Protein AF-A0A9J6B4T8-F1 (afdb_monomer_lite)

Foldseek 3Di:
DDDDADADPVRHGDPPGVVVVVVVVQVCCCPVPVDHDDDDDDDDDFDWDWDQDPNDTDIDGQDQDAWQDPVVCVSCVVVVVVVCVVCVVVVHDDPDDIDHHD

Structure (mmCIF, N/CA/C/O backbone):
data_AF-A0A9J6B4T8-F1
#
_entry.id   AF-A0A9J6B4T8-F1
#
loop_
_atom_site.group_PDB
_atom_site.id
_atom_site.type_symbol
_atom_site.label_atom_id
_atom_site.label_alt_id
_atom_site.label_comp_id
_atom_site.label_asym_id
_atom_site.label_entity_id
_atom_site.label_seq_id
_atom_site.pdbx_PDB_ins_code
_atom_site.Cartn_x
_atom_site.Cartn_y
_atom_site.Cartn_z
_atom_site.occupancy
_atom_site.B_iso_or_equiv
_atom_site.auth_seq_id
_atom_site.auth_comp_id
_atom_site.auth_asym_id
_atom_site.auth_atom_id
_atom_site.pdbx_PDB_model_num
ATOM 1 N N . MET A 1 1 ? 1.579 -14.903 6.608 1.00 81.06 1 MET A N 1
ATOM 2 C CA . MET A 1 1 ? 2.125 -13.654 7.186 1.00 81.06 1 MET A CA 1
ATOM 3 C C . MET A 1 1 ? 1.197 -13.199 8.303 1.00 81.06 1 MET A C 1
ATOM 5 O O . MET A 1 1 ? -0.005 -13.355 8.143 1.00 81.06 1 MET A O 1
ATOM 9 N N . VAL A 1 2 ? 1.726 -12.700 9.423 1.00 90.81 2 VAL A N 1
ATOM 10 C CA . VAL A 1 2 ? 0.925 -12.199 10.556 1.00 90.81 2 VAL A CA 1
ATOM 11 C C . VAL A 1 2 ? 1.366 -10.771 10.860 1.00 90.81 2 VAL A C 1
ATOM 13 O O . VAL A 1 2 ? 2.559 -10.523 11.007 1.00 90.81 2 VAL A O 1
ATOM 16 N N . LEU A 1 3 ? 0.413 -9.840 10.939 1.00 91.81 3 LEU A N 1
ATOM 17 C CA . LEU A 1 3 ? 0.674 -8.458 11.343 1.00 91.81 3 LEU A CA 1
ATOM 18 C C . LEU A 1 3 ? 0.670 -8.364 12.869 1.00 91.81 3 LEU A C 1
ATOM 20 O O . LEU A 1 3 ? -0.362 -8.615 13.498 1.00 91.81 3 LEU A O 1
ATOM 24 N N . THR A 1 4 ? 1.792 -7.959 13.455 1.00 92.69 4 THR A N 1
ATOM 25 C CA . THR A 1 4 ? 1.968 -7.851 14.909 1.00 92.69 4 THR A CA 1
ATOM 26 C C . THR A 1 4 ? 2.081 -6.401 15.359 1.00 92.69 4 THR A C 1
ATOM 28 O O . THR A 1 4 ? 2.298 -5.497 14.553 1.00 92.69 4 THR A O 1
ATOM 31 N N . ASP A 1 5 ? 1.940 -6.191 16.664 1.00 94.94 5 ASP A N 1
ATOM 32 C CA . ASP A 1 5 ? 2.189 -4.905 17.306 1.00 94.94 5 ASP A CA 1
ATOM 33 C C . ASP A 1 5 ? 3.564 -4.876 17.954 1.00 94.94 5 ASP A C 1
ATOM 35 O O . ASP A 1 5 ? 4.060 -5.893 18.439 1.00 94.94 5 ASP A O 1
ATOM 39 N N . MET A 1 6 ? 4.174 -3.693 17.974 1.00 95.56 6 MET A N 1
ATOM 40 C CA . MET A 1 6 ? 5.372 -3.459 18.769 1.00 95.56 6 MET A CA 1
ATOM 41 C C . MET A 1 6 ? 4.947 -3.236 20.215 1.00 95.56 6 MET A C 1
ATOM 43 O O . MET A 1 6 ? 4.186 -2.309 20.498 1.00 95.56 6 MET A O 1
ATOM 47 N N . LEU A 1 7 ? 5.421 -4.094 21.116 1.00 96.38 7 LEU A N 1
ATOM 48 C CA . LEU A 1 7 ? 5.072 -4.079 22.533 1.00 96.38 7 LEU A CA 1
ATOM 49 C C . LEU A 1 7 ? 6.289 -3.707 23.387 1.00 96.38 7 LEU A C 1
ATOM 51 O O . LEU A 1 7 ? 7.432 -3.952 23.005 1.00 96.38 7 LEU A O 1
ATOM 55 N N . THR A 1 8 ? 6.041 -3.131 24.556 1.00 96.69 8 THR A N 1
ATOM 56 C CA . THR A 1 8 ? 7.032 -3.000 25.627 1.00 96.69 8 THR A CA 1
ATOM 57 C C . THR A 1 8 ? 7.189 -4.324 26.375 1.00 96.69 8 THR A C 1
ATOM 59 O O . THR A 1 8 ? 6.348 -5.213 26.256 1.00 96.69 8 THR A O 1
ATOM 62 N N . GLU A 1 9 ? 8.212 -4.443 27.226 1.00 95.25 9 GLU A N 1
ATOM 63 C CA . GLU A 1 9 ? 8.429 -5.631 28.078 1.00 95.25 9 GLU A CA 1
ATOM 64 C C . GLU A 1 9 ? 7.208 -5.981 28.945 1.00 95.25 9 GLU A C 1
ATOM 66 O O . GLU A 1 9 ? 6.926 -7.143 29.209 1.00 95.25 9 GLU A O 1
ATOM 71 N N . SER A 1 10 ? 6.430 -4.968 29.335 1.00 94.50 10 SER A N 1
ATOM 72 C CA . SER A 1 10 ? 5.173 -5.128 30.076 1.00 94.50 10 SER A CA 1
ATOM 73 C C . SER A 1 10 ? 3.992 -5.647 29.240 1.00 94.50 10 SER A C 1
ATOM 75 O O . SER A 1 10 ? 2.878 -5.730 29.756 1.00 94.50 10 SER A O 1
ATOM 77 N N . GLY A 1 11 ? 4.189 -5.940 27.952 1.00 94.38 11 GLY A N 1
ATOM 78 C CA . GLY A 1 11 ? 3.152 -6.411 27.027 1.00 94.38 11 GLY A CA 1
ATOM 79 C C . GLY A 1 11 ? 2.196 -5.324 26.524 1.00 94.38 11 GLY A C 1
ATOM 80 O O . GLY A 1 11 ? 1.296 -5.613 25.740 1.00 94.38 11 GLY A O 1
ATOM 81 N N . LYS A 1 12 ? 2.375 -4.067 26.948 1.00 93.75 12 LYS A N 1
ATOM 82 C CA . LYS A 1 12 ? 1.596 -2.929 26.440 1.00 93.75 12 LYS A CA 1
ATOM 83 C C . LYS A 1 12 ? 2.103 -2.510 25.065 1.00 93.75 12 LYS A C 1
ATOM 85 O O . LYS A 1 12 ? 3.293 -2.624 24.789 1.00 93.75 12 LYS A O 1
ATOM 90 N N . ALA A 1 13 ? 1.220 -1.978 24.221 1.00 94.44 13 ALA A N 1
ATOM 91 C CA . ALA A 1 13 ? 1.641 -1.384 22.959 1.00 94.44 13 ALA A CA 1
ATOM 92 C C . ALA A 1 13 ? 2.676 -0.282 23.212 1.00 94.44 13 ALA A C 1
ATOM 94 O O . ALA A 1 13 ? 2.494 0.593 24.065 1.00 94.44 13 ALA A O 1
ATOM 95 N N . TRP A 1 14 ? 3.777 -0.340 22.472 1.00 95.75 14 TRP A N 1
ATOM 96 C CA . TRP A 1 14 ? 4.796 0.690 22.506 1.00 95.75 14 TRP A CA 1
ATOM 97 C C . TRP A 1 14 ? 4.199 2.004 22.005 1.00 95.75 14 TRP A C 1
ATOM 99 O O . TRP A 1 14 ? 3.482 2.026 21.006 1.00 95.75 14 TRP A O 1
ATOM 109 N N . GLN A 1 15 ? 4.507 3.112 22.680 1.00 92.12 15 GLN A N 1
ATOM 110 C CA . GLN A 1 15 ? 3.903 4.418 22.385 1.00 92.12 15 GLN A CA 1
ATOM 111 C C . GLN A 1 15 ? 4.155 4.920 20.952 1.00 92.12 15 GLN A C 1
ATOM 113 O O . GLN A 1 15 ? 3.416 5.771 20.470 1.00 92.12 15 GLN A O 1
ATOM 118 N N . TYR A 1 16 ? 5.165 4.369 20.270 1.00 93.44 16 TYR A N 1
ATOM 119 C CA . TYR A 1 16 ? 5.503 4.682 18.882 1.00 93.44 16 TYR A CA 1
ATOM 120 C C . TYR A 1 16 ? 5.106 3.576 17.894 1.00 93.44 16 TYR A C 1
ATOM 122 O O . TYR A 1 16 ? 5.534 3.610 16.745 1.00 93.44 16 TYR A O 1
ATOM 130 N N . CYS A 1 17 ? 4.301 2.589 18.305 1.00 96.69 17 CYS A N 1
ATOM 131 C CA . CYS A 1 17 ? 3.734 1.596 17.394 1.00 96.69 17 CYS A CA 1
ATOM 132 C C . CYS A 1 17 ? 2.738 2.276 16.436 1.00 96.69 17 CYS A C 1
ATOM 134 O O . CYS A 1 17 ? 1.645 2.640 16.879 1.00 96.69 17 CYS A O 1
ATOM 136 N N . PRO A 1 18 ? 3.040 2.420 15.128 1.00 96.38 18 PRO A N 1
ATOM 137 C CA . PRO A 1 18 ? 2.187 3.192 14.220 1.00 96.38 18 PRO A CA 1
ATOM 138 C C . PRO A 1 18 ? 0.765 2.624 14.118 1.00 96.38 18 PRO A C 1
ATOM 140 O O . PRO A 1 18 ? -0.210 3.368 14.043 1.00 96.38 18 PRO A O 1
ATOM 143 N N . ARG A 1 19 ? 0.634 1.292 14.195 1.00 96.12 19 ARG A N 1
ATOM 144 C CA . ARG A 1 19 ? -0.658 0.595 14.150 1.00 96.12 19 ARG A CA 1
ATOM 145 C C . ARG A 1 19 ? -1.511 0.843 15.396 1.00 96.12 19 ARG A C 1
ATOM 147 O O . ARG A 1 19 ? -2.737 0.868 15.306 1.00 96.12 19 ARG A O 1
ATOM 154 N N . ASP A 1 20 ? -0.886 0.985 16.562 1.00 95.88 20 ASP A N 1
ATOM 155 C CA . ASP A 1 20 ? -1.597 1.322 17.800 1.00 95.88 20 ASP A CA 1
ATOM 156 C C . ASP A 1 20 ? -2.015 2.797 17.810 1.00 95.88 20 ASP A C 1
ATOM 158 O O . ASP A 1 20 ? -3.145 3.120 18.170 1.00 95.88 20 ASP A O 1
ATOM 162 N N . VAL A 1 21 ? -1.148 3.684 17.311 1.00 95.12 21 VAL A N 1
ATOM 163 C CA . VAL A 1 21 ? -1.459 5.109 17.134 1.00 95.12 21 VAL A CA 1
ATOM 164 C C . VAL A 1 21 ? -2.688 5.293 16.235 1.00 95.12 21 VAL A C 1
ATOM 166 O O . VAL A 1 21 ? -3.640 5.956 16.641 1.00 95.12 21 VAL A O 1
ATOM 169 N N . LEU A 1 22 ? -2.727 4.645 15.065 1.00 95.81 22 LEU A N 1
ATOM 170 C CA . LEU A 1 22 ? -3.883 4.704 14.161 1.00 95.81 22 LEU A CA 1
ATOM 171 C C . LEU A 1 22 ? -5.176 4.203 14.827 1.00 95.81 22 LEU A C 1
ATOM 173 O O . LEU A 1 22 ? -6.234 4.813 14.663 1.00 95.81 22 LEU A O 1
ATOM 177 N N . ARG A 1 23 ? -5.101 3.120 15.611 1.00 95.38 23 ARG A N 1
ATOM 178 C CA . ARG A 1 23 ? -6.262 2.576 16.335 1.00 95.38 23 ARG A CA 1
ATOM 179 C C . ARG A 1 23 ? -6.787 3.524 17.403 1.00 95.38 23 ARG A C 1
ATOM 181 O O . ARG A 1 23 ? -8.000 3.670 17.515 1.00 95.38 23 ARG A O 1
ATOM 188 N N . LYS A 1 24 ? -5.905 4.196 18.146 1.00 95.44 24 LYS A N 1
ATOM 189 C CA . LYS A 1 24 ? -6.305 5.206 19.138 1.00 95.44 24 LYS A CA 1
ATOM 190 C C . LYS A 1 24 ? -7.084 6.343 18.487 1.00 95.44 24 LYS A C 1
ATOM 192 O O . LYS A 1 24 ? -8.169 6.667 18.954 1.00 95.44 24 LYS A O 1
ATOM 197 N N . PHE A 1 25 ? -6.576 6.895 17.387 1.00 95.94 25 PHE A N 1
ATOM 198 C CA . PHE A 1 25 ? -7.269 7.975 16.681 1.00 95.94 25 PHE A CA 1
ATOM 199 C C . PHE A 1 25 ? -8.578 7.518 16.039 1.00 95.94 25 PHE A C 1
ATOM 201 O O . PHE A 1 25 ? -9.566 8.241 16.111 1.00 95.94 25 PHE A O 1
ATOM 208 N N . SER A 1 26 ? -8.615 6.305 15.483 1.00 97.06 26 SER A N 1
ATOM 209 C CA . SER A 1 26 ? -9.856 5.732 14.944 1.00 97.06 26 SER A CA 1
ATOM 210 C C . SER A 1 26 ? -10.916 5.567 16.037 1.00 97.06 26 SER A C 1
ATOM 212 O O . SER A 1 26 ? -12.078 5.881 15.813 1.00 97.06 26 SER A O 1
ATOM 214 N N . LYS A 1 27 ? -10.506 5.146 17.241 1.00 97.38 27 LYS A N 1
ATOM 215 C CA . LYS A 1 27 ? -11.403 5.000 18.390 1.00 97.38 27 LYS A CA 1
ATOM 216 C C . LYS A 1 27 ? -11.915 6.342 18.917 1.00 97.38 27 LYS A C 1
ATOM 218 O O . LYS A 1 27 ? -13.088 6.442 19.235 1.00 97.38 27 LYS A O 1
ATOM 223 N N . ILE A 1 28 ? -11.064 7.368 18.973 1.00 98.00 28 ILE A N 1
ATOM 224 C CA . ILE A 1 28 ? -11.485 8.736 19.325 1.00 98.00 28 ILE A CA 1
ATOM 225 C C . ILE A 1 28 ? -12.521 9.247 18.315 1.00 98.00 28 ILE A C 1
ATOM 227 O O . ILE A 1 28 ? -13.552 9.783 18.706 1.00 98.00 28 ILE A O 1
ATOM 231 N N . LEU A 1 29 ? -12.272 9.042 17.017 1.00 98.19 29 LEU A N 1
ATOM 232 C CA . LEU A 1 29 ? -13.181 9.455 15.946 1.00 98.19 29 LEU A CA 1
ATOM 233 C C . LEU A 1 29 ? -14.566 8.792 16.071 1.00 98.19 29 LEU A C 1
ATOM 235 O O . LEU A 1 29 ? -15.590 9.447 15.877 1.00 98.19 29 LEU A O 1
ATOM 239 N N . GLU A 1 30 ? -14.597 7.512 16.432 1.00 98.12 30 GLU A N 1
ATOM 240 C CA . GLU A 1 30 ? -15.836 6.768 16.656 1.00 98.12 30 GLU A CA 1
ATOM 241 C C . GLU A 1 30 ? -16.533 7.187 17.962 1.00 98.12 30 GLU A C 1
ATOM 243 O O . GLU A 1 30 ? -17.697 7.584 17.930 1.00 98.12 30 GLU A O 1
ATOM 248 N N . ASP A 1 31 ? -15.827 7.148 19.096 1.00 98.31 31 ASP A N 1
ATOM 249 C CA . ASP A 1 31 ? -16.406 7.345 20.431 1.00 98.31 31 ASP A CA 1
ATOM 250 C C . ASP A 1 31 ? -16.878 8.796 20.655 1.00 98.31 31 ASP A C 1
ATOM 252 O O . ASP A 1 31 ? -17.913 9.022 21.284 1.00 98.31 31 ASP A O 1
ATOM 256 N N . GLU A 1 32 ? -16.130 9.788 20.159 1.00 98.38 32 GLU A N 1
ATOM 257 C CA . GLU A 1 32 ? -16.415 11.208 20.415 1.00 98.38 32 GLU A CA 1
ATOM 258 C C . GLU A 1 32 ? -17.241 11.867 19.304 1.00 98.38 32 GLU A C 1
ATOM 260 O O . GLU A 1 32 ? -17.970 12.825 19.569 1.00 98.38 32 GLU A O 1
ATOM 265 N N . PHE A 1 33 ? -17.152 11.364 18.067 1.00 98.00 33 PHE A N 1
ATOM 266 C CA . PHE A 1 33 ? -17.780 12.001 16.902 1.00 98.00 33 PHE A CA 1
ATOM 267 C C . PHE A 1 33 ? -18.761 11.096 16.149 1.00 98.00 33 PHE A C 1
ATOM 269 O O . PHE A 1 33 ? -19.475 11.589 15.276 1.00 98.00 33 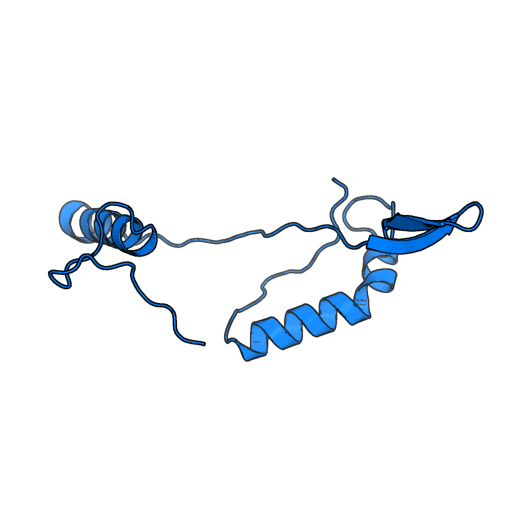PHE A O 1
ATOM 276 N N . GLY A 1 34 ? -18.831 9.798 16.463 1.00 98.12 34 GLY A N 1
ATOM 277 C CA . GLY A 1 34 ? -19.693 8.848 15.753 1.00 98.12 34 GLY A CA 1
ATOM 278 C C . GLY A 1 34 ? -19.304 8.658 14.283 1.00 98.12 34 GLY A C 1
ATOM 279 O O . GLY A 1 34 ? -20.169 8.376 13.453 1.00 98.12 34 GLY A O 1
ATOM 280 N N . LEU A 1 35 ? -18.027 8.864 13.939 1.00 98.06 35 LEU A N 1
ATOM 281 C CA . LEU A 1 35 ? -17.517 8.814 12.568 1.00 98.06 35 LEU A CA 1
ATOM 282 C C . LEU A 1 35 ? -16.595 7.607 12.352 1.00 98.06 35 LEU A C 1
ATOM 284 O O . LEU A 1 35 ? -15.863 7.188 13.243 1.00 98.06 35 LEU A O 1
ATOM 288 N N . VAL A 1 36 ? -16.585 7.092 11.120 1.00 96.81 36 VAL A N 1
ATOM 289 C CA . VAL A 1 36 ? -15.697 6.006 10.678 1.00 96.81 36 VAL A CA 1
ATOM 290 C C . VAL A 1 36 ? -14.822 6.508 9.536 1.00 96.81 36 VAL A C 1
ATOM 292 O O . VAL A 1 36 ? -15.321 7.066 8.557 1.00 96.81 36 VAL A O 1
ATOM 295 N N . MET A 1 37 ? -13.510 6.295 9.646 1.00 95.06 37 MET A N 1
ATOM 296 C CA . MET A 1 37 ? -12.557 6.655 8.598 1.00 95.06 37 MET A CA 1
ATOM 297 C C . MET A 1 37 ? -12.446 5.537 7.558 1.00 95.06 37 MET A C 1
ATOM 299 O O . MET A 1 37 ? -12.087 4.410 7.893 1.00 95.06 37 MET A O 1
ATOM 303 N N . ASN A 1 38 ? -12.684 5.874 6.290 1.00 95.44 38 ASN A N 1
ATOM 304 C CA . ASN A 1 38 ? -12.384 5.015 5.145 1.00 95.44 38 ASN A CA 1
ATOM 305 C C . ASN A 1 38 ? -11.143 5.550 4.426 1.00 95.44 38 ASN A C 1
ATOM 307 O O . ASN A 1 38 ? -10.972 6.764 4.320 1.00 95.44 38 ASN A O 1
ATOM 311 N N . VAL A 1 39 ? -10.285 4.654 3.938 1.00 94.12 39 VAL A N 1
ATOM 312 C CA . VAL A 1 39 ? -9.026 5.022 3.279 1.00 94.12 39 VAL A CA 1
ATOM 313 C C . VAL A 1 39 ? -8.947 4.336 1.920 1.00 94.12 39 VAL A C 1
ATOM 315 O O . VAL A 1 39 ? -8.922 3.110 1.854 1.00 94.12 39 VAL A O 1
ATOM 318 N N . GLY A 1 40 ? -8.881 5.138 0.857 1.00 94.69 40 GLY A N 1
ATOM 319 C CA . GLY A 1 40 ? -8.421 4.715 -0.465 1.00 94.69 40 GLY A CA 1
ATOM 320 C C . GLY A 1 40 ? -6.944 5.073 -0.615 1.00 94.69 40 GLY A C 1
ATOM 321 O O . GLY A 1 40 ? -6.541 6.170 -0.225 1.00 94.69 40 GLY A O 1
ATOM 322 N N . ILE A 1 41 ? -6.131 4.142 -1.113 1.00 94.56 41 ILE A N 1
ATOM 323 C CA . ILE A 1 41 ? -4.686 4.335 -1.275 1.00 94.56 41 ILE A CA 1
ATOM 324 C C . ILE A 1 41 ? -4.329 4.132 -2.741 1.00 94.56 41 ILE A C 1
ATOM 326 O O . ILE A 1 41 ? -4.599 3.074 -3.304 1.00 94.56 41 ILE A O 1
ATOM 330 N N . GLU A 1 42 ? -3.651 5.118 -3.315 1.00 94.56 42 GLU A N 1
ATOM 331 C CA . GLU A 1 42 ? -2.991 5.011 -4.612 1.00 94.56 42 GLU A CA 1
ATOM 332 C C . GLU A 1 42 ? -1.490 4.826 -4.370 1.00 94.56 42 GLU A C 1
ATOM 334 O O . GLU A 1 42 ? -0.841 5.659 -3.735 1.00 94.56 42 GLU A O 1
ATOM 339 N N . VAL A 1 43 ? -0.946 3.690 -4.813 1.00 92.62 43 VAL A N 1
ATOM 340 C CA . VAL A 1 43 ? 0.476 3.365 -4.653 1.00 92.62 43 VAL A CA 1
ATOM 341 C C . VAL A 1 43 ? 1.151 3.423 -6.012 1.00 92.62 43 VAL A C 1
ATOM 343 O O . VAL A 1 43 ? 0.926 2.566 -6.865 1.00 92.62 43 VAL A O 1
ATOM 346 N N . GLU A 1 44 ? 2.019 4.412 -6.188 1.00 92.06 44 GLU A N 1
ATOM 347 C CA . GLU A 1 44 ? 2.836 4.565 -7.387 1.00 92.06 44 GLU A CA 1
ATOM 348 C C . GLU A 1 44 ? 4.229 3.956 -7.187 1.00 92.06 44 GLU A C 1
ATOM 350 O O . GLU A 1 44 ? 4.820 4.026 -6.105 1.00 92.06 44 GLU A O 1
ATOM 355 N N . PHE A 1 45 ? 4.771 3.348 -8.241 1.00 91.25 45 PHE A N 1
ATOM 356 C CA . PHE A 1 45 ? 6.102 2.744 -8.237 1.00 91.25 45 PHE A CA 1
ATOM 357 C C . PHE A 1 45 ? 6.714 2.735 -9.642 1.00 91.25 45 PHE A C 1
ATOM 359 O O . PHE A 1 45 ? 6.017 2.855 -10.648 1.00 91.25 45 PHE A O 1
ATOM 366 N N . TYR A 1 46 ? 8.036 2.555 -9.711 1.00 90.50 46 TYR A N 1
ATOM 367 C CA . TYR A 1 46 ? 8.774 2.468 -10.970 1.00 90.50 46 TYR A CA 1
ATOM 368 C C . TYR A 1 46 ? 9.117 1.024 -11.326 1.00 90.50 46 TYR A C 1
ATOM 370 O O . TYR A 1 46 ? 9.561 0.250 -10.478 1.00 90.50 46 TYR A O 1
ATOM 378 N N . LEU A 1 47 ? 9.008 0.698 -12.614 1.00 91.12 47 LEU A N 1
ATOM 379 C CA . LEU A 1 47 ? 9.529 -0.541 -13.181 1.00 91.12 47 LEU A CA 1
ATOM 380 C C . LEU A 1 47 ? 10.813 -0.252 -13.968 1.00 91.12 47 LEU A C 1
ATOM 382 O O . LEU A 1 47 ? 10.825 0.523 -14.931 1.00 91.12 47 LEU A O 1
ATOM 386 N N . PHE A 1 48 ? 11.898 -0.909 -13.560 1.00 91.88 48 PHE A N 1
ATOM 387 C CA . PHE A 1 48 ? 13.199 -0.849 -14.220 1.00 91.88 48 PHE A CA 1
ATOM 388 C C . PHE A 1 48 ? 13.560 -2.204 -14.816 1.00 91.88 48 PHE A C 1
ATOM 390 O O . PHE A 1 48 ? 13.218 -3.253 -14.274 1.00 91.88 48 PHE A O 1
ATOM 397 N N . LYS A 1 49 ? 14.315 -2.172 -15.911 1.00 91.62 49 LYS A N 1
ATOM 398 C CA . LYS A 1 49 ? 14.992 -3.336 -16.477 1.00 91.62 49 LYS A CA 1
ATOM 399 C C . LYS A 1 49 ? 16.498 -3.132 -16.434 1.00 91.62 49 LYS A C 1
ATOM 401 O O . LYS A 1 49 ? 16.990 -2.017 -16.634 1.00 91.62 49 LYS A O 1
ATOM 406 N N . SER A 1 50 ? 17.211 -4.222 -16.185 1.00 93.06 50 SER A N 1
ATOM 407 C CA . SER A 1 50 ? 18.661 -4.252 -16.327 1.00 93.06 50 SER A CA 1
ATOM 408 C C . SER A 1 50 ? 19.031 -4.142 -17.809 1.00 93.06 50 SER A C 1
ATOM 410 O O . SER A 1 50 ? 18.411 -4.775 -18.668 1.00 93.06 50 SER A O 1
ATOM 412 N N . VAL A 1 51 ? 20.013 -3.296 -18.116 1.00 93.19 51 VAL A N 1
ATOM 413 C CA . VAL A 1 51 ? 20.560 -3.087 -19.457 1.00 93.19 51 VAL A CA 1
ATOM 414 C C . VAL A 1 51 ? 22.085 -3.018 -19.401 1.00 93.19 51 VAL A C 1
ATOM 416 O O . VAL A 1 51 ? 22.673 -2.362 -18.541 1.00 93.19 51 VAL A O 1
ATOM 419 N N . LEU A 1 52 ? 22.740 -3.671 -20.357 1.00 94.50 52 LEU A N 1
ATOM 420 C CA . LEU A 1 52 ? 24.184 -3.567 -20.559 1.00 94.50 52 LEU A CA 1
ATOM 421 C C . LEU A 1 52 ? 24.501 -2.301 -21.357 1.00 94.50 52 LEU A C 1
ATOM 423 O O . LEU A 1 52 ? 24.095 -2.172 -22.512 1.00 94.50 52 LEU A O 1
ATOM 427 N N . LYS A 1 53 ? 25.250 -1.379 -20.750 1.00 90.69 53 LYS A N 1
ATOM 428 C CA . LYS A 1 53 ? 25.751 -0.162 -21.392 1.00 90.69 53 LYS A CA 1
ATOM 429 C C . LYS A 1 53 ? 27.257 -0.063 -21.171 1.00 90.69 53 LYS A C 1
ATOM 431 O O . LYS A 1 53 ? 27.717 -0.137 -20.037 1.00 90.69 53 LYS A O 1
ATOM 436 N N . ASP A 1 54 ? 28.021 0.057 -22.255 1.00 90.88 54 ASP A N 1
ATOM 437 C CA . ASP A 1 54 ? 29.492 0.132 -22.227 1.00 90.88 54 ASP A CA 1
ATOM 438 C C . ASP A 1 54 ? 30.150 -1.028 -21.445 1.00 90.88 54 ASP A C 1
ATOM 440 O O . ASP A 1 54 ? 31.136 -0.856 -20.733 1.00 90.88 54 ASP A O 1
ATOM 444 N N . GLY A 1 55 ? 29.563 -2.229 -21.540 1.00 92.25 55 GLY A N 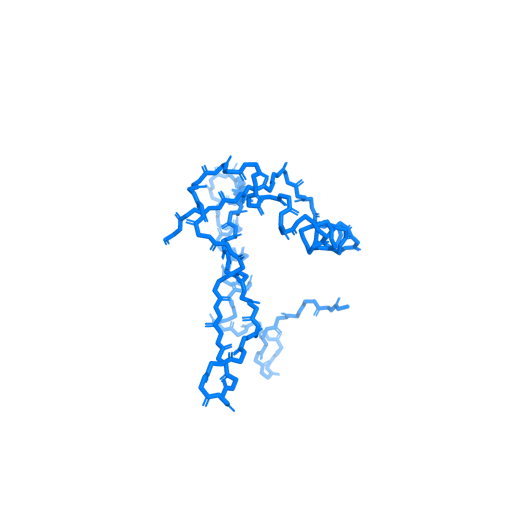1
ATOM 445 C CA . GLY A 1 55 ? 30.029 -3.429 -20.834 1.00 92.25 55 GLY A CA 1
ATOM 446 C C . GLY A 1 55 ? 29.697 -3.474 -19.337 1.00 92.25 55 GLY A C 1
ATOM 447 O O . GLY A 1 55 ? 30.083 -4.429 -18.666 1.00 92.25 55 GLY A O 1
ATOM 448 N N . LYS A 1 56 ? 28.967 -2.484 -18.808 1.00 93.88 56 LYS A N 1
ATOM 449 C CA . LYS A 1 56 ? 28.519 -2.428 -17.414 1.00 93.88 56 LYS A CA 1
ATOM 450 C C . LYS A 1 56 ? 27.002 -2.568 -17.319 1.00 93.88 56 LYS A C 1
ATOM 452 O O . LYS A 1 56 ? 26.255 -1.986 -18.104 1.00 93.88 56 LYS A O 1
ATOM 457 N N . GLU A 1 57 ? 26.547 -3.329 -16.332 1.00 94.75 57 GLU A N 1
ATOM 458 C CA . GLU A 1 57 ? 25.129 -3.418 -16.001 1.00 94.75 57 GLU A CA 1
ATOM 459 C C . GLU A 1 57 ? 24.626 -2.086 -15.422 1.00 94.75 57 GLU A C 1
ATOM 461 O O . GLU A 1 57 ? 25.239 -1.494 -14.528 1.00 94.75 57 GLU A O 1
ATOM 466 N N . THR A 1 58 ? 23.517 -1.595 -15.964 1.00 94.19 58 THR A N 1
ATOM 467 C CA . THR A 1 58 ? 22.849 -0.353 -15.561 1.00 94.19 58 THR A CA 1
ATOM 468 C C . THR A 1 58 ? 21.336 -0.553 -15.568 1.00 94.19 58 THR A C 1
ATOM 470 O O . THR A 1 58 ? 20.840 -1.525 -16.129 1.00 94.19 58 THR A O 1
ATOM 473 N N . TRP A 1 59 ? 20.586 0.359 -14.952 1.00 93.81 59 TRP A N 1
ATOM 474 C CA . TRP A 1 59 ? 19.125 0.284 -14.891 1.00 93.81 59 TRP A CA 1
ATOM 475 C C . TRP A 1 59 ? 18.499 1.341 -15.792 1.00 93.81 59 TRP A C 1
ATOM 477 O O . TRP A 1 59 ? 18.890 2.509 -15.761 1.00 93.81 59 TRP A O 1
ATOM 487 N N . ALA A 1 60 ? 17.512 0.936 -16.584 1.00 91.25 60 ALA A N 1
ATOM 488 C CA . ALA A 1 60 ? 16.707 1.832 -17.405 1.00 91.25 60 ALA A CA 1
ATOM 489 C C . ALA A 1 60 ? 15.221 1.593 -17.131 1.00 91.25 60 ALA A C 1
ATOM 491 O O . ALA A 1 60 ? 14.819 0.467 -16.836 1.00 91.25 60 ALA A O 1
ATOM 492 N N . THR A 1 61 ? 14.403 2.643 -17.222 1.00 90.06 61 THR A N 1
ATOM 493 C CA . THR A 1 61 ? 12.945 2.498 -17.122 1.00 90.06 61 THR A CA 1
ATOM 494 C C . THR A 1 61 ? 12.445 1.566 -18.225 1.00 90.06 61 THR A C 1
ATOM 496 O O . THR A 1 61 ? 12.998 1.545 -19.333 1.00 90.06 61 THR A O 1
ATOM 499 N N . ILE A 1 62 ? 11.428 0.755 -17.926 1.00 88.25 62 ILE A N 1
ATOM 500 C CA . ILE A 1 62 ? 10.873 -0.169 -18.928 1.00 88.25 62 ILE A CA 1
ATOM 501 C C . ILE A 1 62 ? 10.213 0.577 -20.092 1.00 88.25 62 ILE A C 1
ATOM 503 O O . ILE A 1 62 ? 10.249 0.086 -21.219 1.00 88.25 62 ILE A O 1
ATOM 507 N N . ASP A 1 63 ? 9.686 1.769 -19.809 1.00 85.44 63 ASP A N 1
ATOM 508 C CA . ASP A 1 63 ? 8.987 2.645 -20.736 1.00 85.44 63 ASP A CA 1
ATOM 509 C C . ASP A 1 63 ? 9.223 4.131 -20.375 1.00 85.44 63 ASP A C 1
ATOM 511 O O . ASP A 1 63 ? 9.750 4.445 -19.300 1.00 85.44 63 ASP A O 1
ATOM 515 N N . ARG A 1 64 ? 8.914 5.045 -21.304 1.00 84.19 64 ARG A N 1
ATOM 516 C CA . ARG A 1 64 ? 9.003 6.513 -21.135 1.00 84.19 64 ARG A CA 1
ATOM 517 C C . ARG A 1 64 ? 7.813 7.258 -21.750 1.00 84.19 64 ARG A C 1
ATOM 519 O O . ARG A 1 64 ? 7.904 8.463 -21.988 1.00 84.19 64 ARG A O 1
ATOM 526 N N . THR A 1 65 ? 6.748 6.550 -22.107 1.00 85.25 65 THR A N 1
ATOM 527 C CA . THR A 1 65 ? 5.570 7.167 -22.716 1.00 85.25 65 THR A CA 1
ATOM 528 C C . THR A 1 65 ? 4.730 7.892 -21.665 1.00 85.25 65 THR A C 1
ATOM 530 O O . THR A 1 65 ? 4.959 7.774 -20.464 1.00 85.25 65 THR A O 1
ATOM 533 N N . SER A 1 66 ? 3.803 8.729 -22.124 1.00 81.25 66 SER A N 1
ATOM 534 C CA . SER A 1 66 ? 2.995 9.584 -21.257 1.00 81.25 66 SER A CA 1
ATOM 535 C C . SER A 1 66 ? 1.975 8.799 -20.427 1.00 81.25 66 SER A C 1
ATOM 537 O O . SER A 1 66 ? 1.676 7.635 -20.698 1.00 81.25 66 SER A O 1
ATOM 539 N N . TYR A 1 67 ? 1.376 9.492 -19.457 1.00 83.44 67 TYR A N 1
ATOM 540 C CA . TYR A 1 67 ? 0.232 9.013 -18.684 1.00 83.44 67 TYR A CA 1
ATOM 541 C C . TYR A 1 67 ? -0.844 8.348 -19.561 1.00 83.44 67 TYR A C 1
ATOM 543 O O . TYR A 1 67 ? -1.153 8.840 -20.651 1.00 83.44 67 TYR A O 1
ATOM 551 N N . CYS A 1 68 ? -1.410 7.239 -19.072 1.00 80.06 68 CYS A N 1
ATOM 552 C CA . CYS A 1 68 ? -2.461 6.457 -19.739 1.00 80.06 68 CYS A CA 1
ATOM 553 C C . CYS A 1 68 ? -2.106 5.930 -21.142 1.00 80.06 68 CYS A C 1
ATOM 555 O O . CYS A 1 68 ? -2.993 5.599 -21.931 1.00 80.06 68 CYS A O 1
ATOM 557 N N . SER A 1 69 ? -0.817 5.807 -21.460 1.00 86.06 69 SER A N 1
ATOM 558 C CA . SER A 1 69 ? -0.361 5.157 -22.687 1.00 86.06 69 SER A CA 1
ATOM 559 C C . SER A 1 69 ? -0.714 3.669 -22.686 1.00 86.06 69 SER A C 1
ATOM 561 O O . SER A 1 69 ? -0.229 2.892 -21.861 1.00 86.06 69 SER A O 1
ATOM 563 N N . THR A 1 70 ? -1.523 3.248 -23.660 1.00 87.31 70 THR A N 1
ATOM 564 C CA . THR A 1 70 ? -1.848 1.830 -23.871 1.00 87.31 70 THR A CA 1
ATOM 565 C C . THR A 1 70 ? -0.602 1.009 -24.194 1.00 87.31 70 THR A C 1
ATOM 567 O O . THR A 1 70 ? -0.509 -0.146 -23.795 1.00 87.31 70 THR A O 1
ATOM 570 N N . THR A 1 71 ? 0.384 1.617 -24.861 1.00 87.56 71 THR A N 1
ATOM 571 C CA . THR A 1 71 ? 1.669 0.982 -25.177 1.00 87.56 71 THR A CA 1
ATOM 572 C C . THR A 1 71 ? 2.462 0.658 -23.913 1.00 87.56 71 THR A C 1
ATOM 574 O O . THR A 1 71 ? 3.021 -0.428 -23.804 1.00 87.56 71 THR A O 1
ATOM 577 N N . ALA A 1 72 ? 2.486 1.565 -22.933 1.00 85.56 72 ALA A N 1
ATOM 578 C CA . ALA A 1 72 ? 3.178 1.319 -21.669 1.00 85.56 72 ALA A CA 1
ATOM 579 C C . ALA A 1 72 ? 2.538 0.179 -20.874 1.00 85.56 72 ALA A C 1
ATOM 581 O O . ALA A 1 72 ? 3.237 -0.661 -20.305 1.00 85.56 72 ALA A O 1
ATOM 582 N N . ILE A 1 73 ? 1.202 0.147 -20.859 1.00 86.38 73 ILE A N 1
ATOM 583 C CA . ILE A 1 73 ? 0.433 -0.911 -20.202 1.00 86.38 73 ILE A CA 1
ATOM 584 C C . ILE A 1 73 ? 0.734 -2.259 -20.853 1.00 86.38 73 ILE A C 1
ATOM 586 O O . ILE A 1 73 ? 0.955 -3.226 -20.133 1.00 86.38 73 ILE A O 1
ATOM 59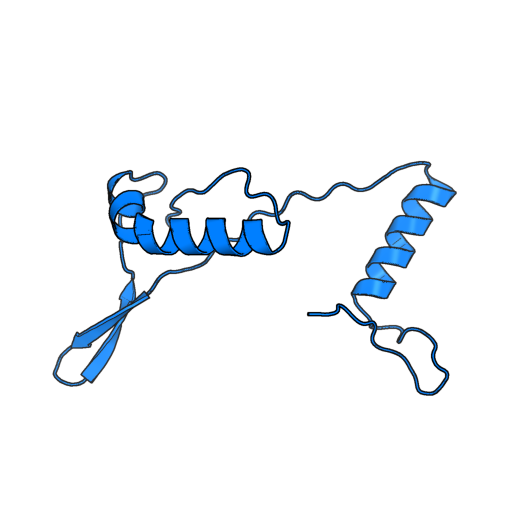0 N N . ASP A 1 74 ? 0.793 -2.327 -22.184 1.00 90.19 74 ASP A N 1
ATOM 591 C CA . ASP A 1 74 ? 1.112 -3.563 -22.903 1.00 90.19 74 ASP A CA 1
ATOM 592 C C . ASP A 1 74 ? 2.517 -4.080 -22.547 1.00 90.19 74 ASP A C 1
ATOM 594 O O . ASP A 1 74 ? 2.675 -5.243 -22.169 1.00 90.19 74 ASP A O 1
ATOM 598 N N . VAL A 1 75 ? 3.518 -3.190 -22.531 1.00 90.44 75 VAL A N 1
ATOM 599 C CA . VAL A 1 75 ? 4.905 -3.516 -22.141 1.00 90.44 75 VAL A CA 1
ATOM 600 C C . VAL A 1 75 ? 4.997 -4.036 -20.702 1.00 90.44 75 VAL A C 1
ATOM 602 O O . VAL A 1 75 ? 5.783 -4.943 -20.425 1.00 90.44 75 VAL A O 1
ATOM 605 N N . ALA A 1 76 ? 4.211 -3.479 -19.778 1.00 90.44 76 ALA A N 1
ATOM 606 C CA . ALA A 1 76 ? 4.207 -3.866 -18.366 1.00 90.44 76 ALA A CA 1
ATOM 607 C C . ALA A 1 76 ? 3.184 -4.969 -18.025 1.00 90.44 76 ALA A C 1
ATOM 609 O O . ALA A 1 76 ? 3.136 -5.420 -16.879 1.00 90.44 76 ALA A O 1
ATOM 610 N N . SER A 1 77 ? 2.365 -5.399 -18.989 1.00 91.62 77 SER A N 1
ATOM 611 C CA . SER A 1 77 ? 1.118 -6.140 -18.755 1.00 91.62 77 SER A CA 1
ATOM 612 C C . SER A 1 77 ? 1.305 -7.411 -17.934 1.00 91.62 77 SER A C 1
ATOM 614 O O . SER A 1 77 ? 0.575 -7.616 -16.968 1.00 91.62 77 SER A O 1
ATOM 616 N N . LEU A 1 78 ? 2.309 -8.227 -18.260 1.00 93.19 78 LEU A N 1
ATOM 617 C CA . LEU A 1 78 ? 2.586 -9.481 -17.555 1.00 93.19 78 LEU A CA 1
ATOM 618 C C . LEU A 1 78 ? 2.921 -9.247 -16.076 1.00 93.19 78 LEU A C 1
ATOM 620 O O . LEU A 1 78 ? 2.378 -9.919 -15.205 1.00 93.19 78 LEU A O 1
ATOM 624 N N . VAL A 1 79 ? 3.766 -8.250 -15.790 1.00 93.75 79 VAL A N 1
ATOM 625 C CA . VAL A 1 79 ? 4.153 -7.898 -14.416 1.00 93.75 79 VAL A CA 1
ATOM 626 C C . VAL A 1 79 ? 2.956 -7.330 -13.656 1.00 93.75 79 VAL A C 1
ATOM 628 O O . VAL A 1 79 ? 2.712 -7.709 -12.514 1.00 93.75 79 VAL A O 1
ATOM 631 N N . LEU A 1 80 ? 2.169 -6.455 -14.288 1.00 93.81 80 LEU A N 1
ATOM 632 C CA . LEU A 1 80 ? 0.969 -5.884 -13.673 1.00 93.81 80 LEU A CA 1
ATOM 633 C C . LEU A 1 80 ? -0.086 -6.959 -13.376 1.00 93.81 80 LEU A C 1
ATOM 635 O O . LEU A 1 80 ? -0.676 -6.945 -12.299 1.00 93.81 80 LEU A O 1
ATOM 639 N N . GLN A 1 81 ? -0.294 -7.916 -14.283 1.00 95.38 81 GLN A N 1
ATOM 640 C CA . GLN A 1 81 ? -1.204 -9.045 -14.074 1.00 95.38 81 GLN A CA 1
ATOM 641 C C . GLN A 1 81 ? -0.763 -9.917 -12.895 1.00 95.38 81 GLN A C 1
ATOM 643 O O . GLN A 1 81 ? -1.599 -10.290 -12.072 1.00 95.38 81 GLN A O 1
ATOM 648 N N . GLU A 1 82 ? 0.534 -10.205 -12.772 1.00 97.12 82 GLU A N 1
ATOM 649 C CA . GLU A 1 82 ? 1.072 -10.975 -11.648 1.00 97.12 82 GLU A CA 1
ATOM 650 C C . GLU A 1 82 ? 0.944 -10.221 -10.316 1.00 97.12 82 GLU A C 1
ATOM 652 O O . GLU A 1 82 ? 0.552 -10.818 -9.309 1.00 97.12 82 GLU A O 1
ATOM 657 N N . ILE A 1 83 ? 1.194 -8.905 -10.306 1.00 96.06 83 ILE A N 1
ATOM 658 C CA . ILE A 1 83 ? 0.973 -8.046 -9.133 1.00 96.06 83 ILE A CA 1
ATOM 659 C C . ILE A 1 83 ? -0.499 -8.099 -8.711 1.00 96.06 83 ILE A C 1
ATOM 661 O O . ILE A 1 83 ? -0.787 -8.366 -7.545 1.00 96.06 83 ILE A O 1
ATOM 665 N N . VAL A 1 84 ? -1.433 -7.899 -9.646 1.00 96.56 84 VAL A N 1
ATOM 666 C CA . VAL A 1 84 ? -2.877 -7.930 -9.363 1.00 96.56 84 VAL A CA 1
ATOM 667 C C . VAL A 1 84 ? -3.302 -9.301 -8.839 1.00 96.56 84 VAL A C 1
ATOM 669 O O . VAL A 1 84 ? -3.978 -9.379 -7.813 1.00 96.56 84 VAL A O 1
ATOM 672 N N . ALA A 1 85 ? -2.876 -10.387 -9.489 1.00 97.56 85 ALA 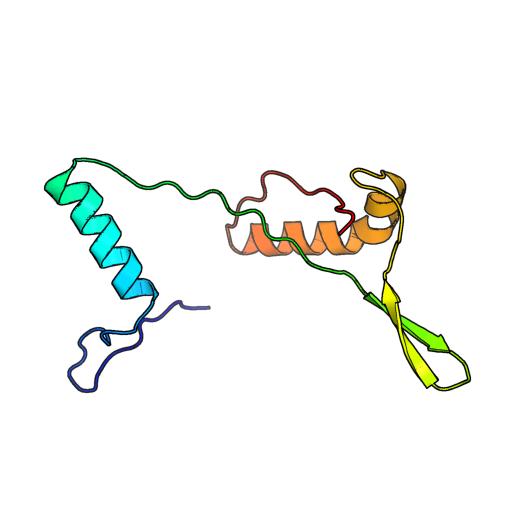A N 1
ATOM 673 C CA . ALA A 1 85 ? -3.184 -11.746 -9.051 1.00 97.56 85 ALA A CA 1
ATOM 674 C C . ALA A 1 85 ? -2.631 -12.033 -7.644 1.00 97.56 85 ALA A C 1
ATOM 676 O O . ALA A 1 85 ? -3.328 -12.611 -6.806 1.00 97.56 85 ALA A O 1
ATOM 677 N N . SER A 1 86 ? -1.408 -11.580 -7.361 1.00 97.50 86 SER A N 1
ATOM 678 C CA . SER A 1 86 ? -0.772 -11.730 -6.051 1.00 97.50 86 SER A CA 1
ATOM 679 C C . SER A 1 86 ? -1.521 -10.951 -4.973 1.00 97.50 86 SER A C 1
ATOM 681 O O . SER A 1 86 ? -1.869 -11.528 -3.944 1.00 97.50 86 SER A O 1
ATOM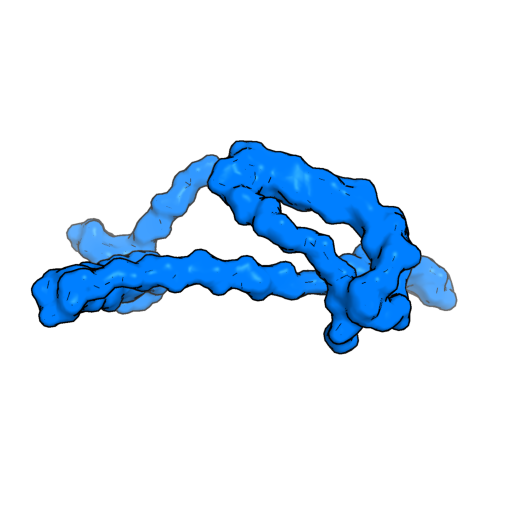 683 N N . LEU A 1 87 ? -1.841 -9.675 -5.208 1.00 96.69 87 LEU A N 1
ATOM 684 C CA . LEU A 1 87 ? -2.624 -8.851 -4.279 1.00 96.69 87 LEU A CA 1
ATOM 685 C C . LEU A 1 87 ? -3.998 -9.469 -3.999 1.00 96.69 87 LEU A C 1
ATOM 687 O O . LEU A 1 87 ? -4.396 -9.589 -2.838 1.00 96.69 87 LEU A O 1
ATOM 691 N N . HIS A 1 88 ? -4.670 -9.961 -5.038 1.00 96.69 88 HIS A N 1
ATOM 692 C CA . HIS A 1 88 ? -5.945 -10.652 -4.894 1.00 96.69 88 HIS A CA 1
ATOM 693 C C . HIS A 1 88 ? -5.817 -11.929 -4.043 1.00 96.69 88 HIS A C 1
ATOM 695 O O . HIS A 1 88 ? -6.676 -12.196 -3.203 1.00 96.69 88 HIS A O 1
ATOM 701 N N . SER A 1 89 ? -4.718 -12.683 -4.177 1.00 97.19 89 SER A N 1
ATOM 702 C CA . SER A 1 89 ? -4.437 -13.855 -3.326 1.00 97.19 89 SER A CA 1
ATOM 703 C C . SER A 1 89 ? -4.226 -13.510 -1.842 1.00 97.19 89 SER A C 1
ATOM 705 O O . SER A 1 89 ? -4.435 -14.362 -0.981 1.00 97.19 89 SER A O 1
ATOM 707 N N . PHE A 1 90 ? -3.871 -12.256 -1.538 1.00 95.38 90 PHE A N 1
ATOM 708 C CA . PHE A 1 90 ? -3.792 -11.700 -0.183 1.00 95.38 90 PHE A CA 1
ATOM 709 C C . PHE A 1 90 ? -5.079 -10.982 0.255 1.00 95.38 90 PHE A C 1
ATOM 711 O O . PHE A 1 90 ? -5.061 -10.262 1.254 1.00 95.38 90 PHE A O 1
ATOM 718 N N . ASN A 1 91 ? -6.191 -11.169 -0.469 1.00 95.62 91 ASN A N 1
ATOM 719 C CA . ASN A 1 91 ? -7.477 -10.513 -0.217 1.00 95.62 91 ASN A CA 1
ATOM 720 C C . ASN A 1 91 ? -7.420 -8.976 -0.297 1.00 95.62 91 ASN A C 1
ATOM 722 O O . ASN A 1 91 ? -8.212 -8.290 0.350 1.00 95.62 91 ASN A O 1
ATOM 726 N N . ILE A 1 92 ? -6.506 -8.428 -1.101 1.00 95.81 92 ILE A N 1
ATOM 727 C CA . ILE A 1 92 ? -6.445 -6.997 -1.407 1.00 95.81 92 ILE A CA 1
ATOM 728 C C . ILE A 1 92 ? -7.185 -6.766 -2.727 1.00 95.81 92 ILE A C 1
ATOM 730 O O . ILE A 1 92 ? -6.803 -7.307 -3.765 1.00 95.81 92 ILE A O 1
ATOM 734 N N . LEU A 1 93 ? -8.254 -5.968 -2.682 1.00 95.19 93 LEU A N 1
ATOM 735 C CA . LEU A 1 93 ? -8.990 -5.557 -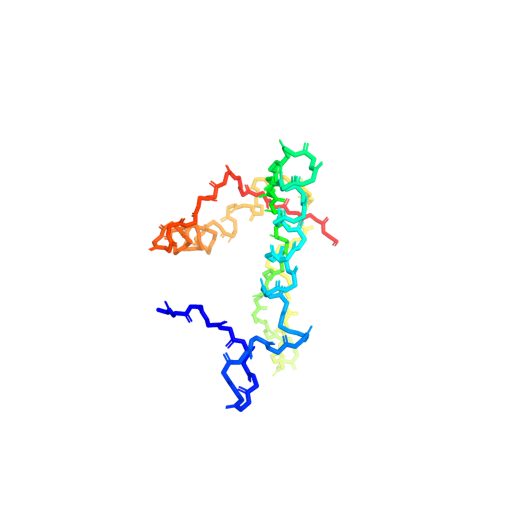3.875 1.00 95.19 93 LEU A CA 1
ATOM 736 C C . LEU A 1 93 ? -8.195 -4.479 -4.616 1.00 95.19 93 LEU A C 1
ATOM 738 O O . LEU A 1 93 ? -7.844 -3.455 -4.035 1.00 95.19 93 LEU A O 1
ATOM 742 N N . VAL A 1 94 ? -7.938 -4.707 -5.901 1.00 96.06 94 VAL A N 1
ATOM 743 C CA . VAL A 1 94 ? -7.374 -3.696 -6.799 1.00 96.06 94 VAL A CA 1
ATOM 744 C C . VAL A 1 94 ? -8.518 -3.096 -7.604 1.00 96.06 94 VAL A C 1
ATOM 746 O O . VAL A 1 94 ? -9.153 -3.803 -8.382 1.00 96.06 94 VAL A O 1
ATOM 749 N N . GLU A 1 95 ? -8.785 -1.806 -7.408 1.00 95.19 95 GLU A N 1
ATOM 750 C CA . GLU A 1 95 ? -9.850 -1.102 -8.133 1.00 95.19 95 GLU A CA 1
ATOM 751 C C . GLU A 1 95 ? -9.429 -0.745 -9.561 1.00 95.19 95 GLU A C 1
ATOM 753 O O . GLU A 1 95 ? -10.182 -0.964 -10.509 1.00 95.19 95 GLU A O 1
ATOM 758 N N . GLN A 1 96 ? -8.210 -0.226 -9.726 1.00 91.88 96 GLN A N 1
ATOM 759 C CA . GLN A 1 96 ? -7.690 0.216 -11.014 1.00 91.88 96 GLN A CA 1
ATOM 760 C C . GLN A 1 96 ? -6.166 0.082 -11.071 1.00 91.88 96 GLN A C 1
ATOM 762 O O . GLN A 1 96 ? -5.470 0.236 -10.070 1.00 91.88 96 GLN A O 1
ATOM 767 N N . VAL A 1 97 ? -5.649 -0.173 -12.275 1.00 90.12 97 VAL A N 1
ATOM 768 C CA . VAL A 1 97 ? -4.223 -0.078 -12.604 1.00 90.12 97 VAL A CA 1
ATOM 769 C C . VAL A 1 97 ? -4.073 0.845 -13.807 1.00 90.12 97 VAL A C 1
ATOM 771 O O . VAL A 1 97 ? -4.762 0.677 -14.812 1.00 90.12 97 VAL A O 1
ATOM 774 N N . SER A 1 98 ? -3.167 1.813 -13.717 1.00 86.81 98 SER A N 1
ATOM 775 C CA . SER A 1 98 ? -2.840 2.736 -14.806 1.00 86.81 98 SER A CA 1
ATOM 776 C C . SER A 1 98 ? -1.342 2.991 -14.868 1.00 86.81 98 SER A C 1
ATOM 778 O O . SER A 1 98 ? -0.638 2.876 -13.868 1.00 86.81 98 SER A O 1
ATOM 780 N N . PHE A 1 99 ? -0.853 3.353 -16.053 1.00 83.19 99 PHE A N 1
ATOM 781 C CA . PHE A 1 99 ? 0.529 3.782 -16.223 1.00 83.19 99 PHE A CA 1
ATOM 782 C C . PHE A 1 99 ? 0.658 5.288 -15.969 1.00 83.19 99 PHE A C 1
ATOM 784 O O . PHE A 1 99 ? -0.028 6.082 -16.621 1.00 83.19 99 PHE A O 1
ATOM 791 N N . GLN A 1 100 ? 1.553 5.658 -15.051 1.00 74.88 100 GLN A N 1
ATOM 792 C CA . GLN A 1 100 ? 1.848 7.039 -14.677 1.00 74.88 100 GLN A CA 1
ATOM 793 C C . GLN A 1 100 ? 3.162 7.507 -15.306 1.00 74.88 100 GLN A C 1
ATOM 795 O O . GLN A 1 100 ? 4.155 6.782 -15.294 1.00 74.88 100 GLN A O 1
ATOM 800 N N . PHE A 1 101 ? 3.173 8.736 -15.825 1.00 66.56 101 PHE A N 1
ATOM 801 C CA . PHE A 1 101 ? 4.419 9.454 -16.085 1.00 66.56 101 PHE A CA 1
ATOM 802 C C . PHE A 1 101 ? 4.734 10.299 -14.848 1.00 66.56 101 PHE A C 1
ATOM 804 O O . PHE A 1 101 ? 3.935 11.172 -14.505 1.00 66.56 101 PHE A O 1
ATOM 811 N N . LEU A 1 102 ? 5.853 10.008 -14.181 1.00 56.91 102 LEU A N 1
ATOM 812 C CA . LEU A 1 102 ? 6.371 10.760 -13.034 1.00 56.91 102 LEU A CA 1
ATOM 813 C C . LEU A 1 102 ? 7.607 11.571 -13.428 1.00 56.91 102 LEU A C 1
ATOM 815 O O . LEU A 1 102 ? 8.449 11.027 -14.183 1.00 56.91 102 LEU A O 1
#

InterPro domains:
  IPR008146 Glutamine synthetase, catalytic domain [PF00120] (16-97)
  IPR008146 Glutamine synthetase, catalytic domain [PS51987] (18-102)
  IPR014746 Glutamine synthetase/guanido kinase, catalytic domain [SSF55931] (16-97)

Sequence (102 aa):
MVLTDMLTESGKAWQYCPRDVLRKFSKILEDEFGLVMNVGIEVEFYLFKSVLKDGKETWATIDRTSYCSTTAIDVASLVLQEIVASLHSFNILVEQVSFQFL

Organism: Solanum commersonii (NCBI:txid4109)

Radius of gyration: 20.63 Å; chains: 1; bounding box: 50×26×55 Å

pLDDT: mean 92.29, std 6.3, range [56.91, 98.38]

Secondary structure (DSSP, 8-state):
------B-TTSSBPTT-HHHHHHHHHHHHHHHH--------------EEEEEETTEEEEEES----TT-HHHHHHHHHHHHHHHHHHHHTT-------PPP-